Protein AF-A0A8J3HD07-F1 (afdb_monomer)

Nearest PDB structures (foldseek):
  6zw4-assembly1_H  TM=6.409E-01  e=8.485E+00  Nostoc punctiforme
  6zw4-assembly1_T  TM=6.409E-01  e=8.485E+00  Nostoc punctiforme
  6zw4-assembly1_GA  TM=6.409E-01  e=8.485E+00  Nostoc punctiforme
  6zw4-assembly1_SA  TM=6.409E-01  e=8.485E+00  Nostoc punctiforme
  6zw4-assembly1_EB  TM=6.409E-01  e=8.485E+00  Nostoc punctiforme

Mean predicted aligned error: 17.41 Å

Structure (mmCIF, N/CA/C/O backbone):
data_AF-A0A8J3HD07-F1
#
_entry.id   AF-A0A8J3HD07-F1
#
loop_
_atom_site.group_PDB
_atom_site.id
_atom_site.type_symbol
_atom_site.label_atom_id
_atom_site.label_alt_id
_atom_site.label_comp_id
_atom_site.label_asym_id
_atom_site.label_entity_id
_atom_site.label_seq_id
_atom_site.pdbx_PDB_ins_code
_atom_site.Cartn_x
_atom_site.Cartn_y
_atom_site.Cartn_z
_atom_site.occupancy
_atom_site.B_iso_or_equiv
_atom_site.auth_seq_id
_atom_site.auth_comp_id
_atom_site.auth_asym_id
_atom_site.auth_atom_id
_atom_site.pdbx_PDB_model_num
ATOM 1 N N . MET A 1 1 ? 9.584 9.637 -8.456 1.00 63.72 1 MET A N 1
ATOM 2 C CA . MET A 1 1 ? 9.103 9.754 -7.071 1.00 63.72 1 MET A CA 1
ATOM 3 C C . MET A 1 1 ? 10.253 10.206 -6.188 1.00 63.72 1 MET A C 1
ATOM 5 O O . MET A 1 1 ? 11.309 9.572 -6.228 1.00 63.72 1 MET A O 1
ATOM 9 N N . GLY A 1 2 ? 10.080 11.312 -5.465 1.00 83.75 2 GLY A N 1
ATOM 10 C CA . GLY A 1 2 ? 11.077 11.814 -4.508 1.00 83.75 2 GLY A CA 1
ATOM 11 C C . GLY A 1 2 ? 11.144 10.966 -3.231 1.00 83.75 2 GLY A C 1
ATOM 12 O O . GLY A 1 2 ? 10.280 10.122 -2.991 1.00 83.75 2 GLY A O 1
ATOM 13 N N . PHE A 1 3 ? 12.168 11.175 -2.398 1.00 81.88 3 PHE A N 1
ATOM 14 C CA . PHE A 1 3 ? 12.309 10.478 -1.109 1.00 81.88 3 PHE A CA 1
ATOM 15 C C . PHE A 1 3 ? 11.138 10.782 -0.155 1.00 81.88 3 PHE A C 1
ATOM 17 O O . PHE A 1 3 ? 10.575 9.860 0.436 1.00 81.88 3 PHE A O 1
ATOM 24 N N . ASP A 1 4 ? 10.700 12.042 -0.096 1.00 84.88 4 ASP A N 1
ATOM 25 C CA . ASP A 1 4 ? 9.571 12.485 0.738 1.00 84.88 4 ASP A CA 1
ATOM 26 C C . ASP A 1 4 ? 8.246 11.827 0.339 1.00 84.88 4 ASP A C 1
ATOM 28 O O . ASP A 1 4 ? 7.415 11.471 1.174 1.00 84.88 4 ASP A O 1
ATOM 32 N N . GLU A 1 5 ? 8.066 11.607 -0.957 1.00 83.44 5 GLU A N 1
ATOM 33 C CA . GLU A 1 5 ? 6.869 11.001 -1.531 1.00 83.44 5 GLU A CA 1
ATOM 34 C C . GLU A 1 5 ? 6.777 9.507 -1.169 1.00 83.44 5 GLU A C 1
ATOM 36 O O . GLU A 1 5 ? 5.708 9.007 -0.809 1.00 83.44 5 GLU A O 1
ATOM 41 N N . LYS A 1 6 ? 7.924 8.811 -1.142 1.00 83.62 6 LYS A N 1
ATOM 42 C CA . LYS A 1 6 ? 8.030 7.430 -0.643 1.00 83.62 6 LYS A CA 1
ATOM 43 C C . LYS A 1 6 ? 7.751 7.345 0.853 1.00 83.62 6 LYS A C 1
ATOM 45 O O . LYS A 1 6 ? 6.999 6.469 1.276 1.00 83.62 6 LYS A O 1
ATOM 50 N N . LEU A 1 7 ? 8.319 8.255 1.647 1.00 86.94 7 LEU A N 1
ATOM 51 C CA . LEU A 1 7 ? 8.056 8.340 3.087 1.00 86.94 7 LEU A CA 1
ATOM 52 C C . LEU A 1 7 ? 6.572 8.589 3.373 1.00 86.94 7 LEU A C 1
ATOM 54 O O . LEU A 1 7 ? 5.999 7.919 4.229 1.00 86.94 7 LEU A O 1
ATOM 58 N N . SER A 1 8 ? 5.937 9.484 2.614 1.00 87.44 8 SER A N 1
ATOM 59 C CA . SER A 1 8 ? 4.495 9.751 2.680 1.00 87.44 8 SER A CA 1
ATOM 60 C C . SER A 1 8 ? 3.646 8.526 2.318 1.00 87.44 8 SER A C 1
ATOM 62 O O . SER A 1 8 ? 2.607 8.277 2.929 1.00 87.44 8 SER A O 1
ATOM 64 N N . ASN A 1 9 ? 4.068 7.727 1.337 1.00 88.50 9 ASN A N 1
ATOM 65 C CA . ASN A 1 9 ? 3.352 6.504 0.973 1.00 88.50 9 ASN A CA 1
ATOM 66 C C . ASN A 1 9 ? 3.493 5.425 2.066 1.00 88.50 9 ASN A C 1
ATOM 68 O O . ASN A 1 9 ? 2.504 4.834 2.505 1.00 88.50 9 ASN A O 1
ATOM 72 N N . VAL A 1 10 ? 4.708 5.227 2.586 1.00 89.88 10 VAL A N 1
ATOM 73 C CA . VAL A 1 10 ? 4.967 4.302 3.703 1.00 89.88 10 VAL A CA 1
ATOM 74 C C . VAL A 1 10 ? 4.182 4.706 4.952 1.00 89.88 10 VAL A C 1
ATOM 76 O O . VAL A 1 10 ? 3.554 3.850 5.578 1.00 89.88 10 VAL A O 1
ATOM 79 N N . SER A 1 11 ? 4.153 5.997 5.291 1.00 89.12 11 SER A N 1
ATOM 80 C CA . SER A 1 11 ? 3.406 6.488 6.449 1.00 89.12 11 SER A CA 1
ATOM 81 C C . SER A 1 11 ? 1.897 6.306 6.278 1.00 89.12 11 SER A C 1
ATOM 83 O O . SER A 1 11 ? 1.246 5.828 7.207 1.00 89.12 11 SER A O 1
ATOM 85 N N . ARG A 1 12 ? 1.340 6.568 5.085 1.00 90.06 12 ARG A N 1
ATOM 86 C CA . ARG A 1 12 ? -0.079 6.309 4.774 1.00 90.06 12 ARG A CA 1
ATOM 87 C C . ARG A 1 12 ? -0.459 4.839 4.943 1.00 90.06 12 ARG A C 1
ATOM 89 O O . ARG A 1 12 ? -1.505 4.543 5.515 1.00 90.06 12 ARG A O 1
ATOM 96 N N . ARG A 1 13 ? 0.397 3.907 4.518 1.00 91.31 13 ARG A N 1
ATOM 97 C CA . ARG A 1 13 ? 0.157 2.463 4.702 1.00 91.31 13 ARG A CA 1
ATOM 98 C C . ARG A 1 13 ? 0.170 2.056 6.156 1.00 91.31 13 ARG A C 1
ATOM 100 O O . ARG A 1 13 ? -0.700 1.301 6.581 1.00 91.31 13 ARG A O 1
ATOM 107 N N . LEU A 1 14 ? 1.174 2.530 6.890 1.00 92.81 14 LEU A N 1
ATOM 108 C CA . LEU A 1 14 ? 1.315 2.221 8.303 1.00 92.81 14 LEU A CA 1
ATOM 109 C C . LEU A 1 14 ? 0.111 2.762 9.078 1.00 92.81 14 LEU A C 1
ATOM 111 O O . LEU A 1 14 ? -0.488 2.023 9.853 1.00 92.81 14 LEU A O 1
ATOM 115 N N . ALA A 1 15 ? -0.288 4.005 8.798 1.00 91.56 15 ALA A N 1
ATOM 116 C CA . ALA A 1 15 ? -1.463 4.634 9.387 1.00 91.56 15 ALA A CA 1
ATOM 117 C C . ALA A 1 15 ? -2.747 3.861 9.053 1.00 91.56 15 ALA A C 1
ATOM 119 O O . ALA A 1 15 ? -3.464 3.464 9.966 1.00 91.56 15 ALA A O 1
ATOM 120 N N . GLY A 1 16 ? -2.999 3.554 7.775 1.00 92.38 16 GLY A N 1
ATOM 121 C CA . GLY A 1 16 ? -4.172 2.775 7.364 1.00 92.38 16 GLY A CA 1
ATOM 122 C C . GLY A 1 16 ? -4.226 1.398 8.033 1.00 92.38 16 GLY A C 1
ATOM 123 O O . GLY A 1 16 ? -5.259 1.002 8.574 1.00 92.38 16 GLY A O 1
ATOM 124 N N . ARG A 1 17 ? -3.091 0.688 8.095 1.00 92.88 17 ARG A N 1
ATOM 125 C CA . ARG A 1 17 ? -3.010 -0.624 8.752 1.00 92.88 17 ARG A CA 1
ATOM 126 C C . ARG A 1 17 ? -3.250 -0.532 10.259 1.00 92.88 17 ARG A C 1
ATOM 128 O O . ARG A 1 17 ? -3.942 -1.391 10.802 1.00 92.88 17 ARG A O 1
ATOM 135 N N . ALA A 1 18 ? -2.715 0.492 10.919 1.00 93.75 18 ALA A N 1
ATOM 136 C CA . ALA A 1 18 ? -2.928 0.728 12.343 1.00 93.75 18 ALA A CA 1
ATOM 137 C C . ALA A 1 18 ? -4.397 1.052 12.649 1.00 93.75 18 ALA A C 1
ATOM 139 O O . ALA A 1 18 ? -4.970 0.458 13.558 1.00 93.75 18 ALA A O 1
ATOM 140 N N . THR A 1 19 ? -5.035 1.924 11.861 1.00 92.69 19 THR A N 1
ATOM 141 C CA . THR A 1 19 ? -6.461 2.255 12.012 1.00 92.69 19 THR A CA 1
ATOM 142 C C . THR A 1 19 ? -7.352 1.039 11.768 1.00 92.69 19 THR A C 1
ATOM 144 O O . THR A 1 19 ? -8.287 0.809 12.531 1.00 92.69 19 THR A O 1
ATOM 147 N N . HIS A 1 20 ? -7.023 0.213 10.770 1.00 90.31 20 HIS A N 1
ATOM 148 C CA . HIS A 1 20 ? -7.744 -1.030 10.506 1.00 90.31 20 HIS A CA 1
ATOM 149 C C . HIS A 1 20 ? -7.666 -1.980 11.709 1.00 90.31 20 HIS A C 1
ATOM 151 O O . HIS A 1 20 ? -8.694 -2.430 12.207 1.00 90.31 20 HIS A O 1
ATOM 157 N N . LEU A 1 21 ? -6.454 -2.227 12.222 1.00 93.31 21 LEU A N 1
ATOM 158 C CA . LEU A 1 21 ? -6.237 -3.077 13.397 1.00 93.31 21 LEU A CA 1
ATOM 159 C C . LEU A 1 21 ? -6.928 -2.526 14.648 1.00 93.31 21 LEU A C 1
ATOM 161 O O . LEU A 1 21 ? -7.518 -3.297 15.399 1.00 93.31 21 LEU A O 1
ATOM 165 N N . ALA A 1 22 ? -6.901 -1.209 14.857 1.00 92.75 22 ALA A N 1
ATOM 166 C CA . ALA A 1 22 ? -7.631 -0.571 15.947 1.00 92.75 22 ALA A CA 1
ATOM 167 C C . ALA A 1 22 ? -9.144 -0.810 15.823 1.00 92.75 22 ALA A C 1
ATOM 169 O O . ALA A 1 22 ? -9.792 -1.132 16.817 1.00 92.75 22 ALA A O 1
ATOM 170 N N . GLY A 1 23 ? -9.699 -0.725 14.611 1.00 92.50 23 GLY A N 1
ATOM 171 C CA . GLY A 1 23 ? -11.090 -1.081 14.332 1.00 92.50 23 GLY A CA 1
ATOM 172 C C . GLY A 1 23 ? -11.414 -2.533 14.681 1.00 92.50 23 GLY A C 1
ATOM 173 O O . GLY A 1 23 ? -12.365 -2.774 15.418 1.00 92.50 23 GLY A O 1
ATOM 174 N N . VAL A 1 24 ? -10.575 -3.484 14.256 1.00 93.50 24 VAL A N 1
ATOM 175 C CA . VAL A 1 24 ? -10.750 -4.913 14.578 1.00 93.50 24 VAL A CA 1
ATOM 176 C C . VAL A 1 24 ? -10.705 -5.158 16.089 1.00 93.50 24 VAL A C 1
ATOM 178 O O . VAL A 1 24 ? -11.576 -5.832 16.630 1.00 93.50 24 VAL A O 1
ATOM 181 N N . ILE A 1 25 ? -9.718 -4.586 16.788 1.00 96.56 25 ILE A N 1
ATOM 182 C CA . ILE A 1 25 ? -9.535 -4.777 18.237 1.00 96.56 25 ILE A CA 1
ATOM 183 C C . ILE A 1 25 ? -10.708 -4.188 19.028 1.00 96.56 25 ILE A C 1
ATOM 185 O O . ILE A 1 25 ? -11.132 -4.761 20.027 1.00 96.56 25 ILE A O 1
ATOM 189 N N . THR A 1 26 ? -11.229 -3.043 18.592 1.00 94.94 26 THR A N 1
ATOM 190 C CA . THR A 1 26 ? -12.328 -2.346 19.278 1.00 94.94 26 THR A CA 1
ATOM 191 C C . THR A 1 26 ? -13.715 -2.826 18.849 1.00 94.94 26 THR A C 1
ATOM 193 O O . THR A 1 26 ? -14.707 -2.384 19.425 1.00 94.94 26 THR A O 1
ATOM 196 N N . GLY A 1 27 ? -13.810 -3.701 17.841 1.00 94.06 27 GLY A N 1
ATOM 197 C CA . GLY A 1 27 ? -15.082 -4.080 17.222 1.00 94.06 27 GLY A CA 1
ATOM 198 C C . GLY A 1 27 ? -15.763 -2.923 16.479 1.00 94.06 27 GLY A C 1
ATOM 199 O O . GLY A 1 27 ? -16.974 -2.952 16.265 1.00 94.06 27 GLY A O 1
ATOM 200 N N . ASN A 1 28 ? -15.012 -1.882 16.106 1.00 95.25 28 ASN A N 1
ATOM 201 C CA . ASN A 1 28 ? -15.530 -0.712 15.411 1.00 95.25 28 ASN A CA 1
ATOM 202 C C . ASN A 1 28 ? -15.344 -0.851 13.893 1.00 95.25 28 ASN A C 1
ATOM 204 O O . ASN A 1 28 ? -14.299 -0.501 13.334 1.00 95.25 28 ASN A O 1
ATOM 208 N N . THR A 1 29 ? -16.406 -1.296 13.218 1.00 94.44 29 THR A N 1
ATOM 209 C CA . THR A 1 29 ? -16.429 -1.529 11.765 1.00 94.44 29 THR A CA 1
ATOM 210 C C . THR A 1 29 ? -16.106 -0.275 10.948 1.00 94.44 29 THR A C 1
ATOM 212 O O . THR A 1 29 ? -15.518 -0.371 9.872 1.00 94.44 29 THR A O 1
ATOM 215 N N . HIS A 1 30 ? -16.442 0.921 11.443 1.00 93.81 30 HIS A N 1
ATOM 216 C CA . HIS A 1 30 ? -16.123 2.159 10.730 1.00 93.81 30 HIS A CA 1
ATOM 217 C C . HIS A 1 30 ? -14.606 2.366 10.629 1.00 93.81 30 HIS A C 1
ATOM 219 O O . HIS A 1 30 ? -14.088 2.668 9.555 1.00 93.81 30 HIS A O 1
ATOM 225 N N . TRP A 1 31 ? -13.888 2.152 11.731 1.00 90.44 31 TRP A N 1
ATOM 226 C CA . TRP A 1 31 ? -12.434 2.314 11.790 1.00 90.44 31 TRP A CA 1
ATOM 227 C C . TRP A 1 31 ? -11.720 1.198 11.029 1.00 90.44 31 TRP A C 1
ATOM 229 O O . TRP A 1 31 ? -10.740 1.450 10.328 1.00 90.44 31 TRP A O 1
ATOM 239 N N . GLU A 1 32 ? -12.260 -0.017 11.099 1.00 91.25 32 GLU A N 1
ATOM 240 C CA . GLU A 1 32 ? -11.770 -1.160 10.338 1.00 91.25 32 GLU A CA 1
ATOM 241 C C . GLU A 1 32 ? -11.781 -0.867 8.830 1.00 91.25 32 GLU A C 1
ATOM 243 O O . GLU A 1 32 ? -10.749 -0.986 8.162 1.00 91.25 32 GLU A O 1
ATOM 248 N N . MET A 1 33 ? -12.929 -0.430 8.305 1.00 93.62 33 MET A N 1
ATOM 249 C CA . MET A 1 33 ? -13.112 -0.168 6.878 1.00 93.62 33 ME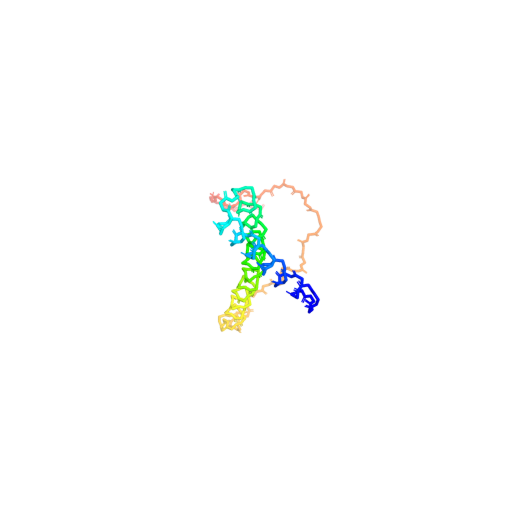T A CA 1
ATOM 250 C C . MET A 1 33 ? -12.357 1.076 6.411 1.00 93.62 33 MET A C 1
ATOM 252 O O . MET A 1 33 ? -11.744 1.055 5.343 1.00 93.62 33 MET A O 1
ATOM 256 N N . ALA A 1 34 ? -12.349 2.144 7.214 1.00 92.94 34 ALA A N 1
ATOM 257 C CA . ALA A 1 34 ? -11.600 3.357 6.897 1.00 92.94 34 ALA A CA 1
ATOM 258 C C . ALA A 1 34 ? -10.091 3.075 6.813 1.00 92.94 34 ALA A C 1
ATOM 260 O O . ALA A 1 34 ? -9.436 3.465 5.845 1.00 92.94 34 ALA A O 1
ATOM 261 N N . GLY A 1 35 ? -9.545 2.337 7.784 1.00 87.06 35 GLY A N 1
ATOM 262 C CA . GLY A 1 35 ? -8.143 1.932 7.765 1.00 87.06 35 GLY A CA 1
ATOM 263 C C . GLY A 1 35 ? -7.807 1.019 6.585 1.00 87.06 35 GLY A C 1
ATOM 264 O O . GLY A 1 35 ? -6.782 1.210 5.925 1.00 87.06 35 GLY A O 1
ATOM 265 N N . TYR A 1 36 ? -8.695 0.070 6.267 1.00 89.81 36 TYR A N 1
ATOM 266 C CA . TYR A 1 36 ? -8.521 -0.827 5.125 1.00 89.81 36 TYR A CA 1
ATOM 267 C C . TYR A 1 36 ? -8.469 -0.064 3.795 1.00 89.81 36 TYR A C 1
ATOM 269 O O . TYR A 1 36 ? -7.553 -0.288 3.007 1.00 89.81 36 TYR A O 1
ATOM 277 N N . ALA A 1 37 ? -9.388 0.878 3.564 1.00 91.56 37 ALA A N 1
ATOM 278 C CA . ALA A 1 37 ? -9.430 1.671 2.334 1.00 91.56 37 ALA A CA 1
ATOM 279 C C . ALA A 1 37 ? -8.164 2.526 2.137 1.00 91.56 37 ALA A C 1
ATOM 281 O O . ALA A 1 37 ? -7.604 2.591 1.037 1.00 91.56 37 ALA A O 1
ATOM 282 N N . VAL A 1 38 ? -7.667 3.149 3.211 1.00 88.12 38 VAL A N 1
ATOM 283 C CA . VAL A 1 38 ? -6.421 3.934 3.178 1.00 88.12 38 VAL A CA 1
ATOM 284 C C . VAL A 1 38 ? -5.213 3.038 2.900 1.00 88.12 38 VAL A C 1
ATOM 286 O O . VAL A 1 38 ? -4.346 3.388 2.101 1.00 88.12 38 VAL A O 1
ATOM 289 N N . TRP A 1 39 ? -5.155 1.860 3.520 1.00 90.31 39 TRP A N 1
ATOM 290 C CA . TRP A 1 39 ? -4.063 0.919 3.287 1.00 90.31 39 TRP A CA 1
ATOM 291 C C . TRP A 1 39 ? -4.080 0.358 1.858 1.00 90.31 39 TRP A C 1
ATOM 293 O O . TRP A 1 39 ? -3.049 0.384 1.185 1.00 90.31 39 TRP A O 1
ATOM 303 N N . ALA A 1 40 ? -5.240 -0.090 1.373 1.00 88.06 40 ALA A N 1
ATOM 304 C CA . ALA A 1 40 ? -5.400 -0.665 0.040 1.00 88.06 40 ALA A CA 1
ATOM 305 C C . ALA A 1 40 ? -5.031 0.337 -1.065 1.00 88.06 40 ALA A C 1
ATOM 307 O O . ALA A 1 40 ? -4.220 0.021 -1.934 1.00 88.06 40 ALA A O 1
ATOM 308 N N . SER A 1 41 ? -5.531 1.575 -0.982 1.00 86.56 41 SER A N 1
ATOM 309 C CA . SER A 1 41 ? -5.212 2.623 -1.965 1.00 86.56 41 SER A CA 1
ATOM 310 C C . SER A 1 41 ? -3.713 2.949 -2.024 1.00 86.56 41 SER A C 1
ATOM 312 O O . SER A 1 41 ? -3.151 3.091 -3.112 1.00 86.56 41 SER A O 1
ATOM 314 N N . ALA A 1 42 ? -3.032 2.999 -0.876 1.00 87.62 42 ALA A N 1
ATOM 315 C CA . ALA A 1 42 ? -1.592 3.240 -0.825 1.00 87.62 42 ALA A CA 1
ATOM 316 C C . ALA A 1 42 ? -0.767 2.057 -1.376 1.00 87.62 42 ALA A C 1
ATOM 318 O O . ALA A 1 42 ? 0.309 2.251 -1.953 1.00 87.62 42 ALA A O 1
ATOM 319 N N . VAL A 1 43 ? -1.254 0.819 -1.231 1.00 85.75 43 VAL A N 1
ATOM 320 C CA . VAL A 1 43 ? -0.645 -0.377 -1.840 1.00 85.75 43 VAL A CA 1
ATOM 321 C C . VAL A 1 43 ? -0.817 -0.371 -3.361 1.00 85.75 43 VAL A C 1
ATOM 323 O O . VAL A 1 43 ? 0.161 -0.562 -4.084 1.00 85.75 43 VAL A O 1
ATOM 326 N N . GLU A 1 44 ? -2.019 -0.081 -3.857 1.00 84.06 44 GLU A N 1
ATOM 327 C CA . GLU A 1 44 ? -2.298 0.014 -5.295 1.00 84.06 44 GLU A CA 1
ATOM 328 C C . GLU A 1 44 ? -1.450 1.082 -5.996 1.00 84.06 44 GLU A C 1
ATOM 330 O O . GLU A 1 44 ? -0.987 0.869 -7.119 1.00 84.06 44 GLU A O 1
ATOM 335 N N . GLU A 1 45 ? -1.214 2.220 -5.338 1.00 79.75 45 GLU A N 1
ATOM 336 C CA . GLU A 1 45 ? -0.376 3.296 -5.869 1.00 79.75 45 GLU A CA 1
ATOM 337 C C . GLU A 1 45 ? 1.059 2.818 -6.155 1.00 79.75 45 GLU A C 1
ATOM 339 O O . GLU A 1 45 ? 1.578 3.055 -7.245 1.00 79.75 45 GLU A O 1
ATOM 344 N N . GLU A 1 46 ? 1.669 2.045 -5.254 1.00 78.88 46 GLU A N 1
ATOM 345 C CA . GLU A 1 46 ? 3.010 1.483 -5.482 1.00 78.88 46 GLU A CA 1
ATOM 346 C C . GLU A 1 46 ? 3.009 0.363 -6.516 1.00 78.88 46 GLU A C 1
ATOM 348 O O . GLU A 1 46 ? 3.944 0.275 -7.307 1.00 78.88 46 GLU A O 1
ATOM 353 N N . ILE A 1 47 ? 1.985 -0.497 -6.538 1.00 78.38 47 ILE A N 1
ATOM 354 C CA . ILE A 1 47 ? 1.883 -1.537 -7.573 1.00 78.38 47 ILE A CA 1
ATOM 355 C C . ILE A 1 47 ? 1.829 -0.874 -8.953 1.00 78.38 47 ILE A C 1
ATOM 357 O O . ILE A 1 47 ? 2.513 -1.313 -9.879 1.00 78.38 47 ILE A O 1
ATOM 361 N N . ARG A 1 48 ? 1.080 0.225 -9.087 1.00 78.06 48 ARG A N 1
ATOM 362 C CA . ARG A 1 48 ? 1.009 1.008 -10.324 1.00 78.06 48 ARG A CA 1
ATOM 363 C C . ARG A 1 48 ? 2.360 1.611 -10.697 1.00 78.06 48 ARG A C 1
ATOM 365 O O . ARG A 1 48 ? 2.729 1.579 -11.870 1.00 78.06 48 ARG A O 1
ATOM 372 N N . GLU A 1 49 ? 3.098 2.164 -9.740 1.00 76.94 49 GLU A N 1
ATOM 373 C CA . GLU A 1 49 ? 4.437 2.703 -9.994 1.00 76.94 49 GLU A CA 1
ATOM 374 C C . GLU A 1 49 ? 5.438 1.619 -10.39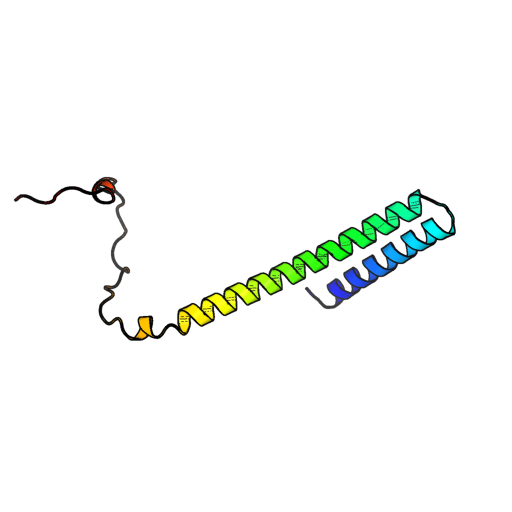6 1.00 76.94 49 GLU A C 1
ATOM 376 O O . GLU A 1 49 ? 6.076 1.741 -11.441 1.00 76.94 49 GLU A O 1
ATOM 381 N N . LYS A 1 50 ? 5.495 0.509 -9.654 1.00 75.19 50 LYS A N 1
ATOM 382 C CA . LYS A 1 50 ? 6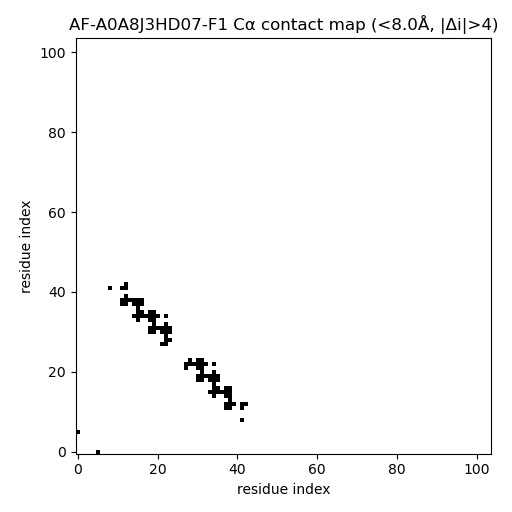.332 -0.648 -10.002 1.00 75.19 50 LYS A CA 1
ATOM 383 C C . LYS A 1 50 ? 5.962 -1.227 -11.366 1.00 75.19 50 LYS A C 1
ATOM 385 O O . LYS A 1 50 ? 6.842 -1.636 -12.116 1.00 75.19 50 LYS A O 1
ATOM 390 N N . GLY A 1 51 ? 4.678 -1.214 -11.724 1.00 71.25 51 GLY A N 1
ATOM 391 C CA . GLY A 1 51 ? 4.202 -1.612 -13.048 1.00 71.25 51 GLY A CA 1
ATOM 392 C C . GLY A 1 51 ? 4.726 -0.715 -14.175 1.00 71.25 51 GLY A C 1
ATOM 393 O O . GLY A 1 51 ? 5.063 -1.218 -15.247 1.00 71.25 51 GLY A O 1
ATOM 394 N N . LYS A 1 52 ? 4.858 0.600 -13.944 1.00 76.56 52 LYS A N 1
ATOM 395 C CA . LYS A 1 52 ? 5.482 1.520 -14.915 1.00 76.56 52 LYS A CA 1
ATOM 396 C C . LYS A 1 52 ? 6.965 1.217 -15.094 1.00 76.56 52 LYS A C 1
ATOM 398 O O . LYS A 1 52 ? 7.443 1.225 -16.225 1.00 76.56 52 LYS A O 1
ATOM 403 N N . ASP A 1 53 ? 7.674 0.933 -14.007 1.00 73.44 53 ASP A N 1
ATOM 404 C CA . ASP A 1 53 ? 9.099 0.603 -14.060 1.00 73.44 53 ASP A CA 1
ATOM 405 C C . ASP A 1 53 ? 9.339 -0.745 -14.751 1.00 73.44 53 ASP A C 1
ATOM 407 O O . ASP A 1 53 ? 10.211 -0.847 -15.612 1.00 73.44 53 ASP A O 1
ATOM 411 N N . ALA A 1 54 ? 8.503 -1.750 -14.473 1.00 70.25 54 ALA A N 1
ATOM 412 C CA . ALA A 1 54 ? 8.535 -3.031 -15.173 1.00 70.25 54 ALA A CA 1
ATOM 413 C C . ALA A 1 54 ? 8.257 -2.867 -16.675 1.00 70.25 54 ALA A C 1
ATOM 415 O O . ALA A 1 54 ? 8.965 -3.441 -17.498 1.00 70.25 54 ALA A O 1
ATOM 416 N N . ARG A 1 55 ? 7.275 -2.036 -17.051 1.00 70.75 55 ARG A N 1
ATOM 417 C CA . ARG A 1 55 ? 6.990 -1.740 -18.461 1.00 70.75 55 ARG A CA 1
ATOM 418 C C . ARG A 1 55 ? 8.162 -1.042 -19.148 1.00 70.75 55 ARG A C 1
ATOM 420 O O . ARG A 1 55 ? 8.556 -1.469 -20.224 1.00 70.75 55 ARG A O 1
ATOM 427 N N . LYS A 1 56 ? 8.776 -0.044 -18.503 1.00 72.25 56 LYS A N 1
ATOM 428 C CA . LYS A 1 56 ? 9.997 0.603 -19.012 1.00 72.25 56 LYS A CA 1
ATOM 429 C C . LYS A 1 56 ? 11.150 -0.386 -19.177 1.00 72.25 56 LYS A C 1
ATOM 431 O O . LYS A 1 56 ? 11.879 -0.298 -20.157 1.00 72.25 56 LYS A O 1
ATOM 436 N N . ALA A 1 57 ? 11.314 -1.324 -18.245 1.00 70.12 57 ALA A N 1
ATOM 437 C CA . ALA A 1 57 ? 12.339 -2.358 -18.345 1.00 70.12 57 ALA A CA 1
ATOM 438 C C . ALA A 1 57 ? 12.074 -3.303 -19.529 1.00 70.12 57 ALA A C 1
ATOM 440 O O . ALA A 1 57 ? 12.998 -3.623 -20.272 1.00 70.12 57 ALA A O 1
ATOM 441 N N . VAL A 1 58 ? 10.818 -3.701 -19.750 1.00 75.81 58 VAL A N 1
ATOM 442 C CA . VAL A 1 58 ? 10.423 -4.503 -20.919 1.00 75.81 58 VAL A CA 1
ATOM 443 C C . VAL A 1 58 ? 10.663 -3.736 -22.223 1.00 75.81 58 VAL A C 1
ATOM 445 O O . VAL A 1 58 ? 11.247 -4.302 -23.144 1.00 75.81 58 VAL A O 1
ATOM 448 N N . ASP A 1 59 ? 10.290 -2.456 -22.288 1.00 73.12 59 ASP A N 1
ATOM 449 C CA . ASP A 1 59 ? 10.514 -1.605 -23.463 1.00 73.12 59 ASP A CA 1
ATOM 450 C C . ASP A 1 59 ? 12.018 -1.425 -23.750 1.00 73.12 59 ASP A C 1
ATOM 452 O O . ASP A 1 59 ? 12.443 -1.510 -24.901 1.00 73.12 59 ASP A O 1
ATOM 456 N N . ALA A 1 60 ? 12.848 -1.262 -22.714 1.00 73.38 60 ALA A N 1
ATOM 457 C CA . ALA A 1 60 ? 14.303 -1.181 -22.852 1.00 73.38 60 ALA A CA 1
ATOM 458 C C . 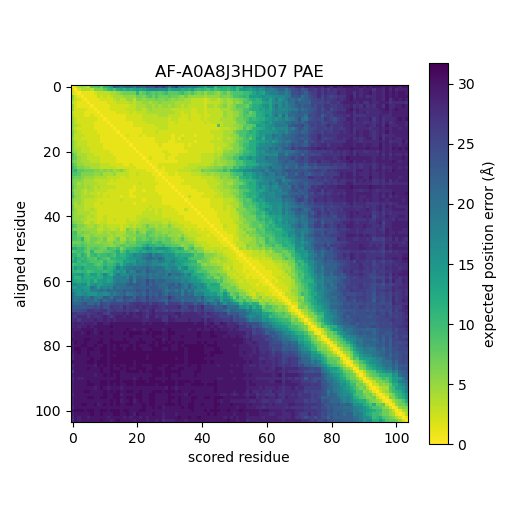ALA A 1 60 ? 14.921 -2.499 -23.348 1.00 73.38 60 ALA A C 1
ATOM 460 O O . ALA A 1 60 ? 15.800 -2.485 -24.206 1.00 73.38 60 ALA A O 1
ATOM 461 N N . VAL A 1 61 ? 14.443 -3.648 -22.857 1.00 74.12 61 VAL A N 1
ATOM 462 C CA . VAL A 1 61 ? 14.884 -4.968 -23.339 1.00 74.12 61 VAL A CA 1
ATOM 463 C C . VAL A 1 61 ? 14.450 -5.197 -24.788 1.00 74.12 61 VAL A C 1
ATOM 465 O O . VAL A 1 61 ? 15.223 -5.734 -25.579 1.00 74.12 61 VAL A O 1
ATOM 468 N N . ALA A 1 62 ? 13.236 -4.784 -25.158 1.00 72.50 62 ALA A N 1
ATOM 469 C CA . ALA A 1 62 ? 12.752 -4.866 -26.532 1.00 72.50 62 ALA A CA 1
ATOM 470 C C . ALA A 1 62 ? 13.577 -3.977 -27.476 1.00 72.50 62 ALA A C 1
ATOM 472 O O . ALA A 1 62 ? 13.961 -4.426 -28.554 1.00 72.50 62 ALA A O 1
ATOM 473 N N . PHE A 1 63 ? 13.907 -2.756 -27.050 1.00 69.50 63 PHE A N 1
ATOM 474 C CA . PHE A 1 63 ? 14.771 -1.843 -27.794 1.00 69.50 63 PHE A CA 1
ATOM 475 C C . PHE A 1 63 ? 16.192 -2.397 -27.960 1.00 69.50 63 PHE A C 1
ATOM 477 O O . PHE A 1 63 ? 16.694 -2.455 -29.076 1.00 69.50 63 PHE A O 1
ATOM 484 N N . ALA A 1 64 ? 16.804 -2.909 -26.889 1.00 67.88 64 ALA A N 1
ATOM 485 C CA . ALA A 1 64 ? 18.133 -3.516 -26.954 1.00 67.88 64 ALA A CA 1
ATOM 486 C C . ALA A 1 64 ? 18.170 -4.748 -27.874 1.00 67.88 64 ALA A C 1
ATOM 488 O O . ALA A 1 64 ? 19.125 -4.933 -28.618 1.00 67.88 64 ALA A O 1
ATOM 489 N N . ARG A 1 65 ? 17.115 -5.576 -27.876 1.00 65.50 65 ARG A N 1
ATOM 490 C CA . ARG A 1 65 ? 16.984 -6.706 -28.815 1.00 65.50 65 ARG A CA 1
ATOM 491 C C . ARG A 1 65 ? 16.816 -6.255 -30.265 1.00 65.50 65 ARG A C 1
ATOM 493 O O . ARG A 1 65 ? 17.274 -6.951 -31.159 1.00 65.50 65 ARG A O 1
ATOM 500 N N . TYR A 1 66 ? 16.158 -5.121 -30.489 1.00 68.38 66 TYR A N 1
ATOM 501 C CA . TYR A 1 66 ? 15.983 -4.527 -31.813 1.00 68.38 66 TYR A CA 1
ATOM 502 C C . TYR A 1 66 ? 17.263 -3.861 -32.346 1.00 68.38 66 TYR A C 1
ATOM 504 O O . TYR A 1 66 ? 17.5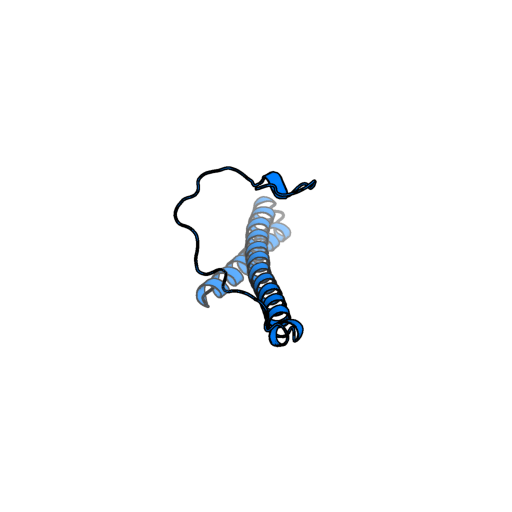06 -3.884 -33.550 1.00 68.38 66 TYR A O 1
ATOM 512 N N . GLU A 1 67 ? 18.083 -3.268 -31.474 1.00 63.28 67 GLU A N 1
ATOM 513 C CA . GLU A 1 67 ? 19.391 -2.711 -31.848 1.00 63.28 67 GLU A CA 1
ATOM 514 C C . GLU A 1 67 ? 20.464 -3.786 -32.025 1.00 63.28 67 GLU A C 1
ATOM 516 O O . GLU A 1 67 ? 21.296 -3.672 -32.917 1.00 63.28 67 GLU A O 1
ATOM 521 N N . ALA A 1 68 ? 20.423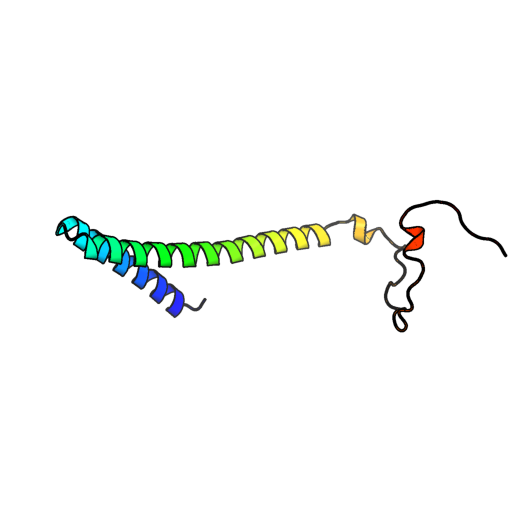 -4.847 -31.218 1.00 59.00 68 ALA A N 1
ATOM 522 C CA . ALA A 1 68 ? 21.361 -5.961 -31.296 1.00 59.00 68 ALA A CA 1
ATOM 523 C C . ALA A 1 68 ? 21.047 -6.956 -32.426 1.00 59.00 68 ALA A C 1
ATOM 525 O O . ALA A 1 68 ? 21.673 -8.012 -32.470 1.00 59.00 68 ALA A O 1
ATOM 526 N N . ASP A 1 69 ? 20.075 -6.667 -33.298 1.00 55.12 69 ASP A N 1
ATOM 527 C CA . ASP A 1 69 ? 19.733 -7.521 -34.435 1.00 55.12 69 ASP A CA 1
ATOM 528 C C . ASP A 1 69 ? 20.788 -7.370 -35.555 1.00 55.12 69 ASP A C 1
ATOM 530 O O . ASP A 1 69 ? 20.788 -6.361 -36.275 1.00 55.12 69 ASP A O 1
ATOM 534 N N . PRO A 1 70 ? 21.685 -8.360 -35.751 1.00 54.31 70 PRO A N 1
ATOM 535 C CA . PRO A 1 70 ? 22.740 -8.291 -36.761 1.00 54.31 70 PRO A CA 1
ATOM 536 C C . PRO A 1 70 ? 22.183 -8.323 -38.193 1.00 54.31 70 PRO A C 1
ATOM 538 O O . PRO A 1 70 ? 22.898 -7.989 -39.137 1.00 54.31 70 PRO A O 1
ATOM 541 N N . ALA A 1 71 ? 20.901 -8.668 -38.382 1.00 54.97 71 ALA A N 1
ATOM 542 C CA . ALA A 1 71 ? 20.237 -8.573 -39.681 1.00 54.97 71 ALA A CA 1
ATOM 543 C C . ALA A 1 71 ? 20.088 -7.119 -40.164 1.00 54.97 71 ALA A C 1
ATOM 545 O O . ALA A 1 71 ? 19.864 -6.886 -41.351 1.00 54.97 71 ALA A O 1
ATOM 546 N N . ARG A 1 72 ? 20.232 -6.134 -39.267 1.00 52.44 72 ARG A N 1
ATOM 547 C CA . ARG A 1 72 ? 20.159 -4.712 -39.611 1.00 52.44 72 ARG A CA 1
ATOM 548 C C . ARG A 1 72 ? 21.484 -4.136 -40.111 1.00 52.44 72 ARG A C 1
ATOM 550 O O . ARG A 1 72 ? 21.471 -3.239 -40.947 1.00 52.44 72 ARG A O 1
ATOM 557 N N . GLU A 1 73 ? 22.610 -4.649 -39.619 1.00 48.72 73 GLU A N 1
ATOM 558 C CA . GLU A 1 73 ? 23.952 -4.257 -40.079 1.00 48.72 73 GLU A CA 1
ATOM 559 C C . GLU A 1 73 ? 24.275 -4.825 -41.474 1.00 48.72 73 GLU A C 1
ATOM 561 O O . GLU A 1 73 ? 25.143 -4.307 -42.171 1.00 48.72 73 GLU A O 1
ATOM 566 N N . ALA A 1 74 ? 23.536 -5.849 -41.913 1.00 51.22 74 ALA A N 1
ATOM 567 C CA . ALA A 1 74 ? 23.746 -6.551 -43.178 1.00 51.22 74 ALA A CA 1
ATOM 568 C C . ALA A 1 74 ? 22.848 -6.089 -44.347 1.00 51.22 74 ALA A C 1
ATOM 570 O O . ALA A 1 74 ? 22.869 -6.733 -45.396 1.00 51.22 74 ALA A O 1
ATOM 571 N N . ASP A 1 75 ? 22.071 -5.005 -44.210 1.00 46.03 75 ASP A N 1
ATOM 572 C CA . ASP A 1 75 ? 21.179 -4.518 -45.276 1.00 46.03 75 ASP A CA 1
ATOM 573 C C . ASP A 1 75 ? 21.704 -3.225 -45.945 1.00 46.03 75 ASP A C 1
ATOM 575 O O . ASP A 1 75 ? 21.350 -2.116 -45.532 1.00 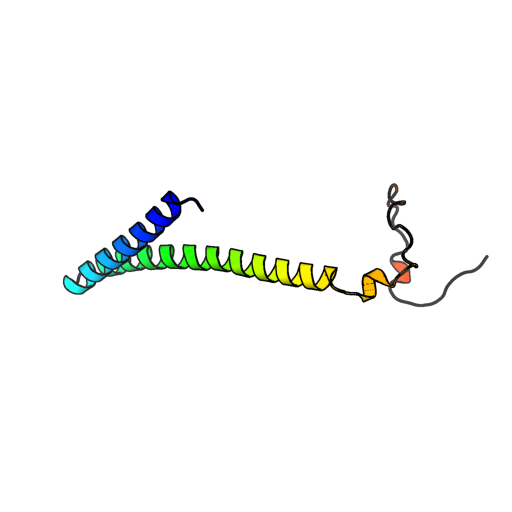46.03 75 ASP A O 1
ATOM 579 N N . PRO A 1 76 ? 22.534 -3.321 -47.005 1.00 48.62 76 PRO A N 1
ATOM 580 C CA . PRO A 1 76 ? 22.973 -2.165 -47.788 1.00 48.62 76 PRO A CA 1
ATOM 581 C C . PRO A 1 76 ? 21.883 -1.598 -48.722 1.00 48.62 76 PRO A C 1
ATOM 583 O O . PRO A 1 76 ? 22.181 -0.713 -49.524 1.00 48.62 76 PRO A O 1
ATOM 586 N N . ALA A 1 77 ? 20.632 -2.075 -48.665 1.00 52.88 77 ALA A N 1
ATOM 587 C CA . ALA A 1 77 ? 19.623 -1.803 -49.688 1.00 52.88 77 ALA A CA 1
ATOM 588 C C . ALA A 1 77 ? 18.403 -0.995 -49.217 1.00 52.88 77 ALA A C 1
ATOM 590 O O . ALA A 1 77 ? 17.362 -1.038 -49.878 1.00 52.88 77 ALA A O 1
ATOM 591 N N . ARG A 1 78 ? 18.482 -0.209 -48.133 1.00 42.81 78 ARG A N 1
ATOM 592 C CA . ARG A 1 78 ? 17.352 0.657 -47.756 1.00 42.81 78 ARG A CA 1
ATOM 593 C C . ARG A 1 78 ? 17.465 2.054 -48.381 1.00 42.81 78 ARG A C 1
ATOM 595 O O . ARG A 1 78 ? 18.230 2.876 -47.876 1.00 42.81 78 ARG A O 1
ATOM 602 N N . PRO A 1 79 ? 16.681 2.388 -49.427 1.00 43.19 79 PRO A N 1
ATOM 603 C CA . PRO A 1 79 ? 16.634 3.751 -49.926 1.00 43.19 79 PRO A CA 1
ATOM 604 C C . PRO A 1 79 ? 16.027 4.660 -48.856 1.00 43.19 79 PRO A C 1
ATOM 606 O O . PRO A 1 79 ? 15.027 4.327 -48.210 1.00 43.19 79 PRO A O 1
ATOM 609 N N . ALA A 1 80 ? 16.662 5.815 -48.681 1.00 44.12 80 ALA A N 1
ATOM 610 C CA . ALA A 1 80 ? 16.247 6.893 -47.805 1.00 44.12 80 ALA A CA 1
ATOM 611 C C . ALA A 1 80 ? 14.759 7.233 -48.005 1.00 44.12 80 ALA A C 1
ATOM 613 O O . ALA A 1 80 ? 14.385 7.975 -48.911 1.00 44.12 80 ALA A O 1
ATOM 614 N N . ARG A 1 81 ? 13.887 6.748 -47.113 1.00 44.81 81 ARG A N 1
ATOM 615 C CA . ARG A 1 81 ? 12.527 7.288 -46.937 1.00 44.81 81 ARG A CA 1
ATOM 616 C C . ARG A 1 81 ? 12.593 8.611 -46.165 1.00 44.81 81 ARG A C 1
ATOM 618 O O . ARG A 1 81 ? 11.991 8.768 -45.111 1.00 44.81 81 ARG A O 1
ATOM 625 N N . ALA A 1 82 ? 13.363 9.551 -46.696 1.00 42.22 82 ALA A N 1
ATOM 626 C CA . ALA A 1 82 ? 13.497 10.910 -46.192 1.00 42.22 82 ALA A CA 1
ATOM 627 C C . ALA A 1 82 ? 13.542 11.900 -47.365 1.00 42.22 82 ALA A C 1
ATOM 629 O O . ALA A 1 82 ? 14.396 12.771 -47.412 1.00 42.22 82 ALA A O 1
ATOM 630 N N . ALA A 1 83 ? 12.652 11.735 -48.344 1.00 41.44 83 ALA A N 1
ATOM 631 C CA . ALA A 1 83 ? 12.358 12.752 -49.351 1.00 41.44 83 ALA A CA 1
ATOM 632 C C . ALA A 1 83 ? 11.092 12.354 -50.122 1.00 41.44 83 ALA A C 1
ATOM 634 O O . ALA A 1 83 ? 11.199 11.722 -51.165 1.00 41.44 83 ALA A O 1
ATOM 635 N N . ALA A 1 84 ? 9.910 12.644 -49.568 1.00 42.72 84 ALA A N 1
ATOM 636 C CA . ALA A 1 84 ? 8.676 12.957 -50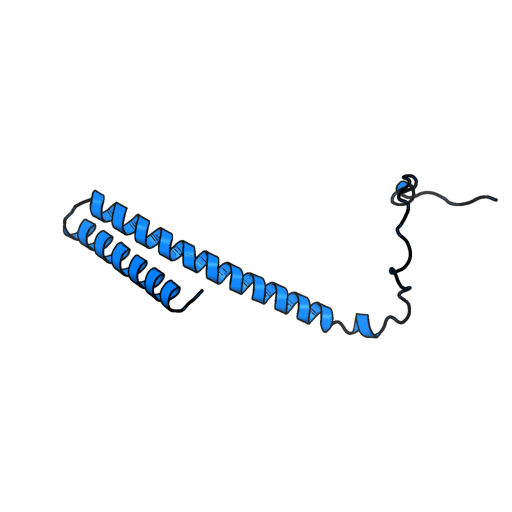.312 1.00 42.72 84 ALA A CA 1
ATOM 637 C C . ALA A 1 84 ? 7.450 12.848 -49.395 1.00 42.72 84 ALA A C 1
ATOM 639 O O . ALA A 1 84 ? 6.803 11.809 -49.367 1.00 42.72 84 ALA A O 1
ATOM 640 N N . VAL A 1 85 ? 7.114 13.927 -48.679 1.00 39.00 85 VAL A N 1
ATOM 641 C CA . VAL A 1 85 ? 5.717 14.387 -48.580 1.00 39.00 85 VAL A CA 1
ATOM 642 C C . VAL A 1 85 ? 5.745 15.915 -48.437 1.00 39.00 85 VAL A C 1
ATOM 644 O O . VAL A 1 85 ? 6.024 16.433 -47.358 1.00 39.00 85 VAL A O 1
ATOM 647 N N . PRO A 1 86 ? 5.494 16.647 -49.530 1.00 36.72 86 PRO A N 1
ATOM 648 C CA . PRO A 1 86 ? 4.407 17.616 -49.469 1.00 36.72 86 PRO A CA 1
ATOM 649 C C . PRO A 1 86 ? 3.486 17.441 -50.682 1.00 36.72 86 PRO A C 1
ATOM 651 O O . PRO A 1 86 ? 3.947 17.408 -51.818 1.00 36.72 86 PRO A O 1
ATOM 654 N N . GLY A 1 87 ? 2.183 17.323 -50.427 1.00 37.91 87 GLY A N 1
ATOM 655 C CA . GLY A 1 87 ? 1.164 17.134 -51.466 1.00 37.91 87 GLY A CA 1
ATOM 656 C C . GLY A 1 87 ? 0.488 15.774 -51.366 1.00 37.91 87 GLY A C 1
ATOM 657 O O . GLY A 1 87 ? 0.681 14.898 -52.202 1.00 37.91 87 GLY A O 1
ATOM 658 N N . ALA A 1 88 ? -0.280 15.586 -50.296 1.00 49.12 88 ALA A N 1
ATOM 659 C CA . ALA A 1 88 ? -1.272 14.532 -50.231 1.00 49.12 88 ALA A CA 1
ATOM 660 C C . ALA A 1 88 ? -2.410 14.885 -51.195 1.00 49.12 88 ALA A C 1
ATOM 662 O O . ALA A 1 88 ? -3.219 15.738 -50.858 1.00 49.12 88 ALA A O 1
ATOM 663 N N . ASP A 1 89 ? -2.483 14.216 -52.345 1.00 43.28 89 ASP A N 1
ATOM 664 C CA . ASP A 1 89 ? -3.717 14.134 -53.124 1.00 43.28 89 ASP A CA 1
ATOM 665 C C . ASP A 1 89 ? -4.065 12.667 -53.365 1.00 43.28 89 ASP A C 1
ATOM 667 O O . ASP A 1 89 ? -3.332 11.888 -53.977 1.00 43.28 89 ASP A O 1
ATOM 671 N N . GLY A 1 90 ? -5.184 12.285 -52.752 1.00 47.41 90 GLY A N 1
ATOM 672 C CA . GLY A 1 90 ? -5.641 10.920 -52.594 1.00 47.41 90 GLY A CA 1
ATOM 673 C C . GLY A 1 90 ? -6.005 10.262 -53.914 1.00 47.41 90 GLY A C 1
ATOM 674 O O . GLY A 1 90 ? -6.972 10.637 -54.566 1.00 47.41 90 GLY A O 1
ATOM 675 N N . ARG A 1 91 ? -5.258 9.220 -54.268 1.00 45.09 91 ARG A N 1
ATOM 676 C CA . ARG A 1 91 ? -5.667 8.097 -55.119 1.00 45.09 91 ARG A CA 1
ATOM 677 C C . ARG A 1 91 ? -4.528 7.085 -55.091 1.00 45.09 91 ARG A C 1
ATOM 679 O O . ARG A 1 91 ? -3.368 7.455 -55.160 1.00 45.09 91 ARG A O 1
ATOM 686 N N . ALA A 1 92 ? -4.874 5.808 -55.037 1.00 44.00 92 ALA A N 1
ATOM 687 C CA . ALA A 1 92 ? -3.957 4.677 -55.177 1.00 44.00 92 ALA A CA 1
ATOM 688 C C . ALA A 1 92 ? -3.279 4.106 -53.906 1.00 44.00 92 ALA A C 1
ATOM 690 O O . ALA A 1 92 ? -2.313 3.358 -54.009 1.00 44.00 92 ALA A O 1
ATOM 691 N N . ASP A 1 93 ? -3.971 4.201 -52.761 1.00 44.28 93 ASP A N 1
ATOM 692 C CA . ASP A 1 93 ? -4.174 3.048 -51.841 1.00 44.28 93 ASP A CA 1
ATOM 693 C C . ASP A 1 93 ? -4.687 1.777 -52.590 1.00 44.28 93 ASP A C 1
ATOM 695 O O . ASP A 1 93 ? -4.712 0.668 -52.061 1.00 44.28 93 ASP A O 1
ATOM 699 N N . ALA A 1 94 ? -5.069 1.928 -53.863 1.00 50.72 94 ALA A N 1
ATOM 700 C CA . ALA A 1 94 ? -5.575 0.923 -54.792 1.00 50.72 94 ALA A CA 1
ATOM 701 C C . ALA A 1 94 ? -4.634 -0.256 -55.105 1.00 50.72 94 ALA A C 1
ATOM 703 O O . ALA A 1 94 ? -5.110 -1.248 -55.641 1.00 50.72 94 ALA A O 1
ATOM 704 N N . LEU A 1 95 ? -3.338 -0.216 -54.773 1.00 47.81 95 LEU A N 1
ATOM 705 C CA . LEU A 1 95 ? -2.445 -1.371 -54.996 1.00 47.81 95 LEU A CA 1
ATOM 706 C C . LEU A 1 95 ? -2.170 -2.202 -53.735 1.00 47.81 95 LEU A C 1
ATOM 708 O O . LEU A 1 95 ? -1.476 -3.213 -53.811 1.00 47.81 95 LEU A O 1
ATOM 712 N N . ARG A 1 96 ? -2.771 -1.848 -52.589 1.00 50.25 96 ARG A N 1
ATOM 713 C CA . ARG A 1 96 ? -2.684 -2.636 -51.347 1.00 50.25 96 ARG A CA 1
ATOM 714 C C . ARG A 1 96 ? -3.453 -3.971 -51.407 1.00 50.25 96 ARG A C 1
ATOM 716 O O . ARG A 1 96 ? -3.262 -4.794 -50.520 1.00 50.25 96 ARG A O 1
ATOM 723 N N . TYR A 1 97 ? -4.273 -4.211 -52.442 1.00 45.12 97 TYR A N 1
ATOM 724 C CA . TYR A 1 97 ? -5.187 -5.368 -52.521 1.00 45.12 97 TYR A CA 1
ATOM 725 C C . TYR A 1 97 ? -5.157 -6.191 -53.825 1.00 45.12 97 TYR A C 1
ATOM 727 O O . TYR A 1 97 ? -6.005 -7.057 -54.018 1.00 45.12 97 TYR A O 1
ATOM 735 N N . GLY A 1 98 ? -4.129 -6.027 -54.661 1.00 49.66 98 GLY A N 1
ATOM 736 C CA . GLY A 1 98 ? -3.819 -6.981 -55.732 1.00 49.66 98 GLY A CA 1
ATOM 737 C C . GLY A 1 98 ? -4.574 -6.793 -57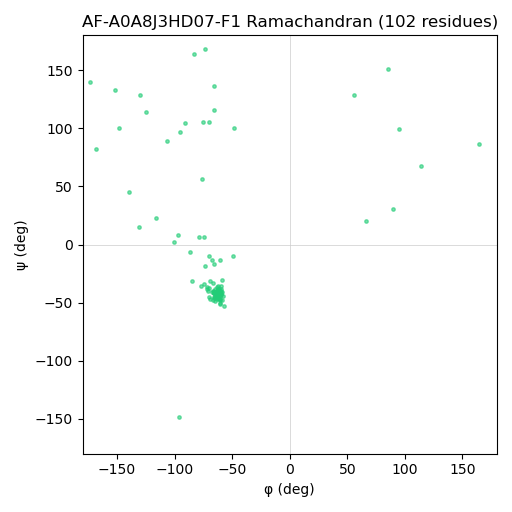.057 1.00 49.66 98 GLY A C 1
ATOM 738 O O . GLY A 1 98 ? -5.719 -6.364 -57.096 1.00 49.66 98 GLY A O 1
ATOM 739 N N . LEU A 1 99 ? -3.881 -7.210 -58.124 1.00 42.03 99 LEU A N 1
ATOM 740 C CA . LEU A 1 99 ? -4.264 -7.303 -59.545 1.00 42.03 99 LEU A CA 1
ATOM 741 C C . LEU A 1 99 ? -3.904 -6.118 -60.475 1.00 42.03 99 LEU A C 1
ATOM 743 O O . LEU A 1 99 ? -4.603 -5.121 -60.597 1.00 42.03 99 LEU A O 1
ATOM 747 N N . THR A 1 100 ? -2.791 -6.388 -61.175 1.00 44.00 100 THR A N 1
ATOM 748 C CA . THR A 1 100 ? -2.253 -5.993 -62.496 1.00 44.00 100 THR A CA 1
ATOM 749 C C . THR A 1 100 ? -2.059 -4.535 -62.912 1.00 44.00 100 THR A C 1
ATOM 751 O O . THR A 1 100 ? -2.949 -3.697 -62.899 1.00 44.00 100 THR A O 1
ATOM 754 N N . ALA A 1 101 ? -0.823 -4.321 -63.368 1.00 50.28 101 ALA A N 1
ATOM 755 C CA . ALA A 1 101 ? -0.158 -3.069 -63.673 1.00 50.28 101 ALA A CA 1
ATOM 756 C C . ALA A 1 101 ? -0.223 -2.693 -65.180 1.00 50.28 101 ALA A C 1
ATOM 758 O O . ALA A 1 101 ? -1.187 -3.021 -65.868 1.00 50.28 101 ALA A O 1
ATOM 759 N N . PRO A 1 102 ? 0.803 -1.998 -65.691 1.00 54.00 102 PRO A N 1
ATOM 760 C CA . PRO A 1 102 ? 0.751 -0.707 -66.378 1.00 54.00 102 PRO A CA 1
ATOM 761 C C . PRO A 1 102 ? 0.396 -0.821 -67.870 1.00 54.00 102 PRO A C 1
ATOM 763 O O . PRO A 1 102 ? 0.624 -1.876 -68.455 1.00 54.00 102 PRO A O 1
ATOM 766 N N . ARG A 1 103 ? -0.007 0.277 -68.530 1.00 39.41 103 ARG A N 1
ATOM 767 C CA . ARG A 1 103 ? 0.263 0.475 -69.969 1.00 39.41 103 ARG A CA 1
ATOM 768 C C . ARG A 1 103 ? 0.367 1.957 -70.362 1.00 39.41 103 ARG A C 1
ATOM 770 O O . ARG A 1 103 ? -0.516 2.735 -70.019 1.00 39.41 103 ARG A O 1
ATOM 777 N N . THR A 1 104 ? 1.439 2.187 -71.135 1.00 45.97 104 THR A N 1
ATOM 778 C CA . THR A 1 104 ? 1.846 3.303 -72.020 1.00 45.97 104 THR A CA 1
ATOM 779 C C . THR A 1 104 ? 2.099 4.661 -71.397 1.00 45.97 104 THR A C 1
ATOM 781 O O . THR A 1 104 ? 1.114 5.315 -71.002 1.00 45.97 104 THR A O 1
#

Secondary structure (DSSP, 8-state):
--HHHHHHHHHHHHHHHHHHHHHHHHT-HHHHHHHHHHHHHHHHHHHHHHHHHHHHHHHHHHHHHHHS-TTTTT-TT-----S--S------GGGTT-------

Radius of gyration: 28.94 Å; Cα contacts (8 Å, |Δi|>4): 51; chains: 1; bounding box: 40×26×91 Å

Sequence (104 aa):
MGFDEKLSNVSRRLAGRATHLAGVITGNTHWEMAGYAVWASAVEEEIREKGKDARKAVDAVAFARYEADPAREADPARPARAAAVPGADGRADALRYGLTAPRT

Solvent-accessible surface area (backbone atoms only — not comparable to full-atom values): 6312 Å² total; per-residue (Å²): 133,56,72,68,55,51,51,52,44,54,48,44,30,52,49,11,49,50,38,17,51,50,10,61,77,68,70,35,65,68,40,24,51,52,10,45,53,43,23,51,54,44,51,52,52,50,52,54,51,52,49,51,54,52,48,51,52,49,52,50,52,51,49,51,56,63,70,67,38,68,74,65,82,71,56,94,78,75,77,78,92,79,79,86,86,86,80,93,73,93,76,69,80,72,70,82,77,70,86,86,85,87,86,134

Foldseek 3Di:
DDPVVVVVLVVQLVQLVVQLVVCVVVVNVVSNVSSVVSNVVSVVVVVVVVVVVVVVVVVVVVVVVVVPPVVVVPDPDDDDPPDDDDDDDDDPVVPVPDDDDDDD

pLDDT: mean 70.63, std 19.5, range [36.72, 96.56]